Protein AF-A0A2W0A204-F1 (afdb_monomer_lite)

Foldseek 3Di:
DVVVVVVVVVVVVVVVVVCPPPVNVVVLVVLCVVDVDPVNSVVVNVVVVVVVVVCCCVVVVCVVVVD

Sequence (67 aa):
MIGLLTIVAIGFFLGMRHATDPDHVIAVSTIVSREHSVKRSALIGVAWGIGHTLTILAVGGAIVLFR

Secondary structure (DSSP, 8-state):
-HHHHHHHHHHHHHHHHHHTSHHHHHHHHHHHHH-S-HHHHHHHHHHHHHHHHHHIIIIIHHHHHH-

pLDDT: mean 94.45, std 6.5, range [59.66, 97.75]

Radius of gyration: 15.14 Å; chains: 1; bounding box: 38×26×41 Å

Structure (mmCIF, N/CA/C/O backbone):
data_AF-A0A2W0A204-F1
#
_entry.id   AF-A0A2W0A204-F1
#
loop_
_atom_site.group_PDB
_atom_site.id
_atom_site.type_symbol
_atom_site.label_atom_id
_atom_site.label_alt_id
_atom_site.label_comp_id
_atom_site.label_asym_id
_atom_site.label_entity_id
_atom_site.label_seq_id
_atom_site.pdbx_PDB_ins_code
_atom_site.Cartn_x
_atom_site.Cartn_y
_atom_site.Cartn_z
_atom_site.occupancy
_atom_site.B_iso_or_equiv
_atom_site.auth_seq_id
_atom_site.auth_comp_id
_atom_site.auth_asym_id
_atom_site.auth_atom_id
_atom_site.pdbx_PDB_model_num
ATOM 1 N N . MET A 1 1 ? 23.987 10.640 -6.123 1.00 62.72 1 MET A N 1
ATOM 2 C CA . MET A 1 1 ? 23.134 10.682 -4.909 1.00 62.72 1 MET A CA 1
ATOM 3 C C . MET A 1 1 ? 21.786 11.353 -5.162 1.00 62.72 1 MET A C 1
ATOM 5 O O . MET A 1 1 ? 20.782 10.730 -4.852 1.00 62.72 1 MET A O 1
ATOM 9 N N . ILE A 1 2 ? 21.739 12.544 -5.779 1.00 75.00 2 ILE A N 1
ATOM 10 C CA . ILE A 1 2 ? 20.477 13.259 -6.080 1.00 75.00 2 ILE A CA 1
ATOM 11 C C . ILE A 1 2 ? 19.507 12.399 -6.915 1.00 75.00 2 ILE A C 1
ATOM 13 O O . ILE A 1 2 ? 18.345 12.287 -6.558 1.00 75.00 2 ILE A O 1
ATOM 17 N N . GLY A 1 3 ? 19.989 11.701 -7.952 1.00 91.44 3 GLY A N 1
ATOM 18 C CA . GLY A 1 3 ? 19.126 10.885 -8.820 1.00 91.44 3 GLY A CA 1
ATOM 19 C C . GLY A 1 3 ? 18.367 9.757 -8.107 1.00 91.44 3 GLY A C 1
ATOM 20 O O . GLY A 1 3 ? 17.175 9.595 -8.338 1.00 91.44 3 GLY A O 1
ATOM 21 N N . LEU A 1 4 ? 19.017 9.014 -7.203 1.00 93.81 4 LEU A N 1
ATOM 22 C CA . LEU A 1 4 ? 18.356 7.933 -6.459 1.00 93.81 4 LEU A CA 1
ATOM 23 C C . LEU A 1 4 ? 17.282 8.481 -5.514 1.00 93.81 4 LEU A C 1
ATOM 25 O O . LEU A 1 4 ? 16.175 7.954 -5.477 1.00 93.81 4 LEU A O 1
ATOM 29 N N . LEU A 1 5 ? 17.596 9.560 -4.789 1.00 95.31 5 LEU A N 1
ATOM 30 C CA . LEU A 1 5 ? 16.632 10.232 -3.917 1.00 95.31 5 LEU A CA 1
ATOM 31 C C . LEU A 1 5 ? 15.423 10.736 -4.710 1.00 95.31 5 LEU A C 1
ATOM 33 O O . LEU A 1 5 ? 14.295 10.540 -4.272 1.00 95.31 5 LEU A O 1
ATOM 37 N N . THR A 1 6 ? 15.641 11.311 -5.895 1.00 95.44 6 THR A N 1
ATOM 38 C CA . THR A 1 6 ? 14.558 11.754 -6.780 1.00 95.44 6 THR A CA 1
ATOM 39 C C . THR A 1 6 ? 13.694 10.587 -7.255 1.00 95.44 6 THR A C 1
ATOM 41 O O . THR A 1 6 ? 12.472 10.686 -7.200 1.00 95.44 6 THR A O 1
ATOM 44 N N . ILE A 1 7 ? 14.295 9.469 -7.678 1.00 95.50 7 ILE A N 1
ATOM 45 C CA . ILE A 1 7 ? 13.554 8.274 -8.115 1.00 95.50 7 ILE A CA 1
ATOM 46 C C . ILE A 1 7 ? 12.692 7.728 -6.973 1.00 95.50 7 ILE A C 1
ATOM 48 O O . ILE A 1 7 ? 11.504 7.474 -7.169 1.00 95.50 7 ILE A O 1
ATOM 5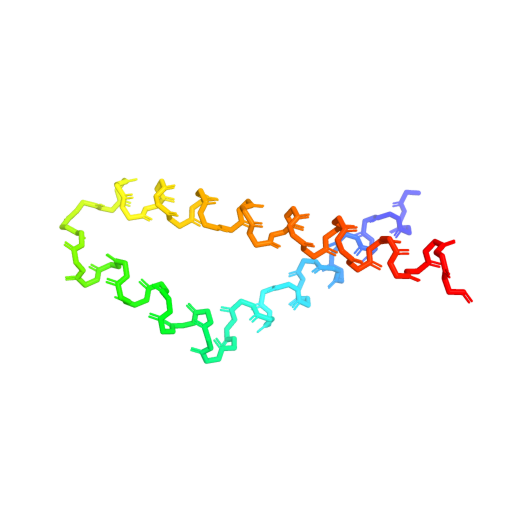2 N N . VAL A 1 8 ? 13.266 7.591 -5.775 1.00 95.69 8 VAL A N 1
ATOM 53 C CA . VAL A 1 8 ? 12.541 7.107 -4.594 1.00 95.69 8 VAL A CA 1
ATOM 54 C C . VAL A 1 8 ? 11.423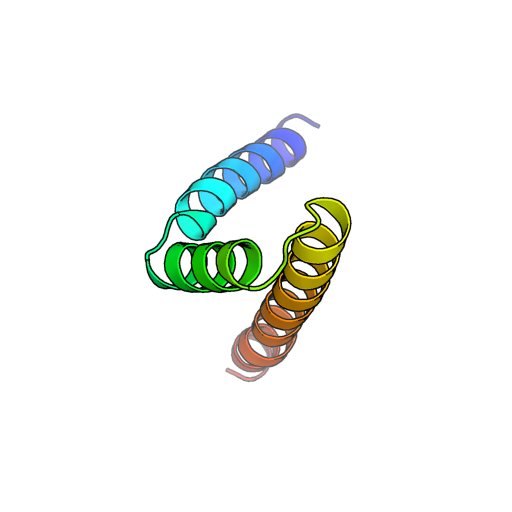 8.073 -4.209 1.00 95.69 8 VAL A C 1
ATOM 56 O O . VAL A 1 8 ? 10.309 7.628 -3.953 1.00 95.69 8 VAL A O 1
ATOM 59 N N . ALA A 1 9 ? 11.681 9.383 -4.214 1.00 96.31 9 ALA A N 1
ATOM 60 C CA . ALA A 1 9 ? 10.675 10.389 -3.890 1.00 96.31 9 ALA A CA 1
ATOM 61 C C . ALA A 1 9 ? 9.501 10.347 -4.877 1.00 96.31 9 ALA A C 1
ATOM 63 O O . ALA A 1 9 ? 8.350 10.247 -4.458 1.00 96.31 9 ALA A O 1
ATOM 64 N N . ILE A 1 10 ? 9.777 10.364 -6.184 1.00 96.81 10 ILE A N 1
ATOM 65 C CA . ILE A 1 10 ? 8.735 10.298 -7.217 1.00 96.81 10 ILE A CA 1
ATOM 66 C C . ILE A 1 10 ? 7.951 8.987 -7.102 1.00 96.81 10 ILE A C 1
ATOM 68 O O . ILE A 1 10 ? 6.721 9.015 -7.097 1.00 96.81 10 ILE A O 1
ATOM 72 N N . GLY A 1 11 ? 8.643 7.853 -6.959 1.00 94.62 11 GLY A N 1
ATOM 73 C CA . GLY A 1 11 ? 8.007 6.550 -6.773 1.00 94.62 11 GLY A CA 1
ATOM 74 C C . GLY A 1 11 ? 7.109 6.509 -5.536 1.00 94.62 11 GLY A C 1
ATOM 75 O O . GLY A 1 11 ? 5.994 6.000 -5.610 1.00 94.62 11 GLY A O 1
ATOM 76 N N . PHE A 1 12 ? 7.542 7.113 -4.428 1.00 95.06 12 PHE A N 1
ATOM 77 C CA . PHE A 1 12 ? 6.756 7.215 -3.202 1.00 95.06 12 PHE A CA 1
ATOM 78 C C . PHE A 1 12 ? 5.476 8.040 -3.398 1.00 95.06 12 PHE A C 1
ATOM 80 O O . PHE A 1 12 ? 4.393 7.565 -3.064 1.00 95.06 12 PHE A O 1
ATOM 87 N N . PHE A 1 13 ? 5.564 9.240 -3.983 1.00 97.25 13 PHE A N 1
ATOM 88 C CA . PHE A 1 13 ? 4.382 10.081 -4.218 1.00 97.25 13 PHE A CA 1
ATOM 89 C C . PHE A 1 13 ? 3.405 9.459 -5.223 1.00 97.25 13 PHE A C 1
ATOM 91 O O . PHE A 1 13 ? 2.192 9.519 -5.014 1.00 97.25 13 PHE A O 1
ATOM 98 N N . LEU A 1 14 ? 3.909 8.820 -6.282 1.00 96.50 14 LEU A N 1
ATOM 99 C CA . LEU A 1 14 ? 3.070 8.067 -7.216 1.00 96.50 14 LEU A CA 1
ATOM 100 C C . LEU A 1 14 ? 2.411 6.861 -6.540 1.00 96.50 14 LEU A C 1
ATOM 102 O O . LEU A 1 14 ? 1.228 6.615 -6.762 1.00 96.50 14 LEU A O 1
ATOM 106 N N . GLY A 1 15 ? 3.142 6.154 -5.676 1.00 93.94 15 GLY A N 1
ATOM 107 C CA . GLY A 1 15 ? 2.606 5.058 -4.874 1.00 93.94 15 GLY A CA 1
ATOM 108 C C . GLY A 1 15 ? 1.500 5.514 -3.923 1.00 93.94 15 GLY A C 1
ATOM 109 O O . GLY A 1 15 ? 0.461 4.867 -3.854 1.00 93.94 15 GLY A O 1
ATOM 110 N N . MET A 1 16 ? 1.666 6.660 -3.251 1.00 95.00 16 MET A N 1
ATOM 111 C CA . MET A 1 16 ? 0.616 7.233 -2.398 1.00 95.00 16 MET A CA 1
ATOM 112 C C . MET A 1 16 ? -0.644 7.576 -3.190 1.00 95.00 16 MET A C 1
ATOM 114 O O . MET A 1 16 ? -1.743 7.302 -2.723 1.00 95.00 16 MET A O 1
ATOM 118 N N . ARG A 1 17 ? -0.495 8.132 -4.399 1.00 95.94 17 ARG A N 1
ATOM 119 C CA . ARG A 1 17 ? -1.633 8.371 -5.293 1.00 95.94 17 ARG A CA 1
ATOM 120 C C . ARG A 1 17 ? -2.332 7.059 -5.654 1.00 95.94 17 ARG A C 1
ATOM 122 O O . ARG A 1 17 ? -3.547 6.983 -5.541 1.00 95.94 17 ARG A O 1
ATOM 129 N N . HIS A 1 18 ? -1.581 6.037 -6.051 1.00 94.31 18 HIS A N 1
ATOM 130 C CA . HIS A 1 18 ? -2.158 4.740 -6.405 1.00 94.31 18 HIS A CA 1
ATOM 131 C C . HIS A 1 18 ? -2.879 4.079 -5.221 1.00 94.31 18 HIS A C 1
ATOM 133 O O . HIS A 1 18 ? -3.975 3.560 -5.375 1.00 94.31 18 HIS A O 1
ATOM 139 N N . ALA A 1 19 ? -2.330 4.175 -4.008 1.00 92.94 19 ALA A N 1
ATOM 140 C CA . ALA A 1 19 ? -2.968 3.644 -2.802 1.00 92.94 19 ALA A CA 1
ATOM 141 C C . ALA A 1 19 ? -4.319 4.312 -2.469 1.00 92.94 19 ALA A C 1
ATOM 143 O O . ALA A 1 19 ? -5.080 3.782 -1.662 1.00 92.94 19 ALA A O 1
ATOM 144 N N . THR A 1 2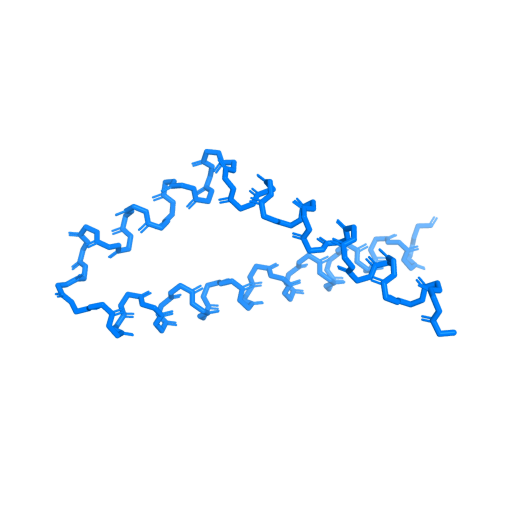0 ? -4.619 5.471 -3.068 1.00 95.56 20 THR A N 1
ATOM 145 C CA . THR A 1 20 ? -5.922 6.145 -2.945 1.00 95.56 20 THR A CA 1
ATOM 146 C C . THR A 1 20 ? -6.918 5.776 -4.045 1.00 95.56 20 THR A C 1
ATOM 148 O O . THR A 1 20 ? -8.029 6.308 -4.050 1.00 95.56 20 THR A O 1
ATOM 151 N N . ASP A 1 21 ? -6.563 4.863 -4.951 1.00 97.06 21 ASP A N 1
ATOM 152 C CA . ASP A 1 21 ? -7.495 4.358 -5.955 1.00 97.06 21 ASP A CA 1
ATOM 153 C C . ASP A 1 21 ? -8.645 3.559 -5.291 1.00 97.06 21 ASP A C 1
ATOM 155 O O . ASP A 1 21 ? -8.489 3.018 -4.185 1.00 97.06 21 ASP A O 1
ATOM 159 N N . PRO A 1 22 ? -9.842 3.504 -5.916 1.00 97.25 22 PRO A N 1
ATOM 160 C CA . PRO A 1 22 ? -11.044 2.969 -5.271 1.00 97.25 22 PRO A CA 1
ATOM 161 C C . PRO A 1 22 ? -10.923 1.523 -4.777 1.00 97.25 22 PRO A C 1
ATOM 163 O O . PRO A 1 22 ? -11.522 1.171 -3.764 1.00 97.25 22 PRO A O 1
ATOM 166 N N . ASP A 1 23 ? -10.156 0.684 -5.465 1.00 95.56 23 ASP A N 1
ATOM 167 C CA . ASP A 1 23 ? -9.906 -0.710 -5.096 1.00 95.56 23 ASP A CA 1
ATOM 168 C C . ASP A 1 23 ? -9.147 -0.828 -3.767 1.00 95.56 23 ASP A C 1
ATOM 170 O O . ASP A 1 23 ? -9.562 -1.582 -2.880 1.00 95.56 23 ASP A O 1
ATOM 174 N N . HIS A 1 24 ? -8.099 -0.023 -3.582 1.00 95.00 24 HIS A N 1
ATOM 175 C CA . HIS A 1 24 ? -7.341 0.037 -2.331 1.00 95.00 24 HIS A CA 1
ATOM 176 C C . HIS A 1 24 ? -8.181 0.629 -1.197 1.00 95.00 24 HIS A C 1
ATOM 178 O O . HIS A 1 24 ? -8.196 0.091 -0.086 1.00 95.00 24 HIS A O 1
ATOM 184 N N . VAL A 1 25 ? -8.950 1.686 -1.477 1.00 95.88 25 VAL A N 1
ATOM 185 C CA . VAL A 1 25 ? -9.853 2.305 -0.491 1.00 95.88 25 VAL A CA 1
ATOM 186 C C . VAL A 1 25 ? -10.915 1.310 -0.017 1.00 95.88 25 VAL A C 1
ATOM 188 O O . VAL A 1 25 ? -11.160 1.198 1.187 1.00 95.88 25 VAL A O 1
ATOM 191 N N . ILE A 1 26 ? -11.524 0.540 -0.924 1.00 96.88 26 ILE A N 1
ATOM 192 C CA . ILE A 1 26 ? -12.506 -0.498 -0.573 1.00 96.88 26 ILE A CA 1
ATOM 193 C C . ILE A 1 26 ? -11.846 -1.628 0.229 1.00 96.88 26 ILE A C 1
ATOM 195 O O . ILE A 1 26 ? -12.411 -2.076 1.230 1.00 96.88 26 ILE A O 1
ATOM 199 N N . ALA A 1 27 ? -10.644 -2.070 -0.151 1.00 95.75 27 ALA A N 1
ATOM 200 C CA . ALA A 1 27 ? -9.921 -3.113 0.575 1.00 95.75 27 ALA A CA 1
ATOM 201 C C . ALA A 1 27 ? -9.603 -2.688 2.018 1.00 95.75 27 ALA A C 1
ATOM 203 O O . ALA A 1 27 ? -9.952 -3.392 2.969 1.00 95.75 27 ALA A O 1
ATOM 204 N N . VAL A 1 28 ? -9.001 -1.508 2.198 1.00 95.00 28 VAL A N 1
ATOM 205 C CA . VAL A 1 28 ? -8.611 -0.998 3.520 1.00 95.00 28 VAL A CA 1
ATOM 206 C C . VAL A 1 28 ? -9.836 -0.680 4.372 1.00 95.00 28 VAL A C 1
ATOM 208 O O . VAL A 1 28 ? -9.864 -1.080 5.535 1.00 95.00 28 VAL A O 1
ATOM 211 N N . SER A 1 29 ? -10.864 -0.031 3.809 1.00 95.75 29 SER A N 1
ATOM 212 C CA . SER A 1 29 ? -12.118 0.243 4.531 1.00 95.75 29 SER A CA 1
ATOM 213 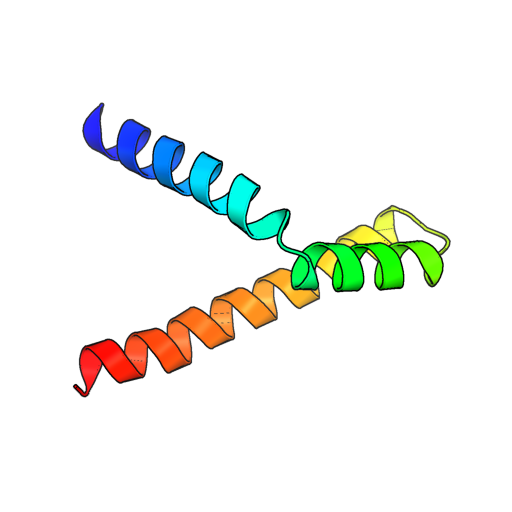C C . SER A 1 29 ? -12.786 -1.049 5.008 1.00 95.75 29 SER A C 1
ATOM 215 O O . SER A 1 29 ? -13.173 -1.144 6.169 1.00 95.75 29 SER A O 1
ATOM 217 N N . THR A 1 30 ? -12.811 -2.094 4.178 1.00 96.19 30 THR A N 1
ATOM 218 C CA . THR A 1 30 ? -13.333 -3.411 4.572 1.00 96.19 30 THR A CA 1
ATOM 219 C C . THR A 1 30 ? -12.533 -4.028 5.721 1.00 96.19 30 THR A C 1
ATOM 221 O O . THR A 1 30 ? -13.128 -4.560 6.661 1.00 96.19 30 THR A O 1
ATOM 224 N N . ILE A 1 31 ? -11.197 -3.951 5.679 1.00 96.06 31 ILE A N 1
ATOM 225 C CA . ILE A 1 31 ? -10.326 -4.475 6.742 1.00 96.06 31 ILE A CA 1
ATOM 226 C C . ILE A 1 31 ? -10.600 -3.742 8.060 1.00 96.06 31 ILE A C 1
ATOM 228 O O . ILE A 1 31 ? -10.875 -4.387 9.070 1.00 96.06 31 ILE A O 1
ATOM 232 N N . VAL A 1 32 ? -10.571 -2.405 8.062 1.00 96.44 32 VAL A N 1
ATOM 233 C CA . VAL A 1 32 ? -10.764 -1.616 9.293 1.00 96.44 32 VAL A CA 1
ATOM 234 C C . VAL A 1 32 ? -12.199 -1.673 9.818 1.00 96.44 32 VAL A C 1
ATOM 236 O O . VAL A 1 32 ? -12.400 -1.534 11.018 1.00 96.44 32 VAL A O 1
ATOM 239 N N . SER A 1 33 ? -13.197 -1.911 8.960 1.00 96.69 33 SER A N 1
ATOM 240 C CA . SER A 1 33 ? -14.582 -2.120 9.396 1.00 96.69 33 SER A CA 1
ATOM 241 C C . SER A 1 33 ? -14.821 -3.499 10.012 1.00 96.69 33 SER A C 1
ATOM 243 O O . SER A 1 33 ? -15.744 -3.644 10.809 1.00 96.69 33 SER A O 1
ATOM 245 N N . ARG A 1 34 ? -14.027 -4.519 9.656 1.00 96.25 34 ARG A N 1
ATOM 246 C CA . ARG A 1 34 ? -14.155 -5.877 10.217 1.00 96.25 34 ARG A CA 1
ATOM 247 C C . ARG A 1 34 ? -13.270 -6.126 11.434 1.00 96.25 34 ARG A C 1
ATOM 249 O O . ARG A 1 34 ? -13.592 -6.987 12.246 1.00 96.25 34 ARG A O 1
ATOM 256 N N . GLU A 1 35 ? -12.164 -5.404 11.556 1.00 96.19 35 GLU A N 1
ATOM 257 C CA . GLU A 1 35 ? -11.177 -5.605 12.613 1.00 96.19 35 GLU A CA 1
ATOM 258 C C . GLU A 1 35 ? -11.192 -4.442 13.607 1.00 96.19 35 GLU A C 1
ATOM 260 O O . GLU A 1 35 ? -10.856 -3.307 13.279 1.00 96.19 35 GLU A O 1
ATOM 265 N N . HIS A 1 36 ? -11.524 -4.736 14.866 1.00 90.50 36 HIS A N 1
ATOM 266 C CA . HIS A 1 36 ? -11.627 -3.728 15.930 1.00 90.50 36 HIS A CA 1
ATOM 267 C C . HIS A 1 36 ? -10.268 -3.235 16.459 1.00 90.50 36 HIS A C 1
ATOM 269 O O . HIS A 1 36 ? -10.209 -2.280 17.232 1.00 90.50 36 HIS A O 1
ATOM 275 N N . SER A 1 37 ? -9.164 -3.889 16.083 1.00 96.44 37 SER A N 1
ATOM 276 C CA . SER A 1 37 ? -7.818 -3.553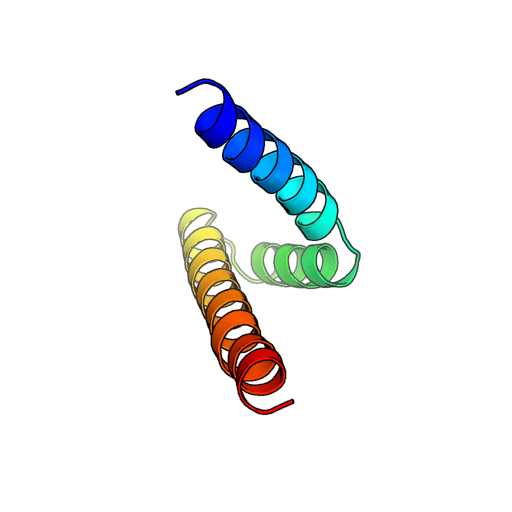 16.552 1.00 96.44 37 SER A CA 1
ATOM 277 C C . SER A 1 37 ? -6.984 -2.956 15.430 1.00 96.44 37 SER A C 1
ATOM 279 O O . SER A 1 37 ? -6.638 -3.657 14.483 1.00 96.44 37 SER A O 1
ATOM 281 N N . VAL A 1 38 ? -6.541 -1.707 15.605 1.00 94.69 38 VAL A N 1
ATOM 282 C CA . VAL A 1 38 ? -5.651 -1.006 14.659 1.00 94.69 38 VAL A CA 1
ATOM 283 C C . VAL A 1 38 ? -4.412 -1.837 14.321 1.00 94.69 38 VAL A C 1
ATOM 285 O O . VAL A 1 38 ? -4.018 -1.919 13.161 1.00 94.69 38 VAL A O 1
ATOM 288 N N . LYS A 1 39 ? -3.819 -2.512 15.315 1.00 96.94 39 LYS A N 1
ATOM 289 C CA . LYS A 1 39 ? -2.648 -3.375 15.104 1.00 96.94 39 LYS A CA 1
ATOM 290 C C . LYS A 1 39 ? -2.970 -4.549 14.178 1.00 96.94 39 LYS A C 1
ATOM 292 O O . LYS A 1 39 ? -2.164 -4.886 13.316 1.00 96.94 39 LYS A O 1
ATOM 297 N N . ARG A 1 40 ? -4.134 -5.176 14.357 1.00 96.12 40 ARG A N 1
ATOM 298 C CA . ARG A 1 40 ? -4.562 -6.322 13.548 1.00 96.12 40 ARG A CA 1
ATOM 299 C C . ARG A 1 40 ? -4.925 -5.889 12.130 1.00 96.12 40 ARG A C 1
ATOM 301 O O . ARG A 1 40 ? -4.452 -6.511 11.184 1.00 96.12 40 ARG A O 1
ATOM 308 N N . SER A 1 41 ? -5.635 -4.773 11.986 1.00 96.69 41 SER A N 1
ATOM 309 C CA . SER A 1 41 ? -5.933 -4.157 10.690 1.00 96.69 41 SER A CA 1
ATOM 310 C C . SER A 1 41 ? -4.656 -3.791 9.931 1.00 96.69 41 SER A C 1
ATOM 312 O O . SER A 1 41 ? -4.544 -4.088 8.745 1.00 96.69 41 SER A O 1
ATOM 314 N N . ALA A 1 42 ? -3.655 -3.225 10.616 1.00 95.88 42 ALA A N 1
ATOM 315 C CA . ALA A 1 42 ? -2.359 -2.907 10.022 1.00 95.88 42 ALA A CA 1
ATOM 316 C C . ALA A 1 42 ? -1.602 -4.166 9.570 1.00 95.88 42 ALA A C 1
ATOM 318 O O . ALA A 1 42 ? -1.079 -4.192 8.462 1.00 95.88 42 ALA A O 1
ATOM 319 N N . LEU A 1 43 ? -1.576 -5.227 10.385 1.00 97.75 43 LEU A N 1
ATOM 320 C CA . LEU A 1 43 ? -0.936 -6.496 10.014 1.00 97.75 43 LEU A CA 1
ATOM 321 C C . LEU A 1 43 ? -1.592 -7.135 8.785 1.00 97.75 43 LEU A C 1
ATOM 323 O O . LEU A 1 43 ? -0.886 -7.586 7.885 1.00 97.75 43 LEU A O 1
ATOM 327 N N . ILE A 1 44 ? -2.926 -7.143 8.725 1.00 97.06 44 ILE A N 1
ATOM 328 C CA . ILE A 1 44 ? -3.673 -7.661 7.572 1.00 97.06 44 ILE A CA 1
ATOM 329 C C . ILE A 1 44 ? -3.406 -6.798 6.335 1.00 97.06 44 ILE A C 1
ATOM 331 O O . ILE A 1 44 ? -3.121 -7.340 5.269 1.00 97.06 44 ILE A O 1
ATOM 335 N N . GLY A 1 45 ? -3.423 -5.470 6.482 1.00 95.75 45 GLY A N 1
ATOM 336 C CA . GLY A 1 45 ? -3.089 -4.539 5.405 1.00 95.75 45 GLY A CA 1
ATOM 337 C C . GLY A 1 45 ? -1.671 -4.744 4.863 1.00 95.75 45 GLY A C 1
ATOM 338 O O . GLY A 1 45 ? -1.483 -4.784 3.651 1.00 95.75 45 GLY A O 1
ATOM 339 N N . VAL A 1 46 ? -0.682 -4.957 5.739 1.00 95.62 46 VAL A N 1
ATOM 340 C CA . VAL A 1 46 ? 0.703 -5.264 5.344 1.00 95.62 46 VAL A CA 1
ATOM 341 C C . VAL A 1 46 ? 0.782 -6.599 4.608 1.00 95.62 46 VAL A C 1
ATOM 343 O O . VAL A 1 46 ? 1.377 -6.661 3.536 1.00 95.62 46 VAL A O 1
ATOM 346 N N . ALA A 1 47 ? 0.170 -7.660 5.143 1.00 97.00 47 ALA A N 1
ATOM 347 C CA . ALA A 1 47 ? 0.172 -8.974 4.501 1.00 97.00 47 ALA A CA 1
ATOM 348 C C . ALA A 1 47 ? -0.454 -8.921 3.098 1.00 97.00 47 ALA A C 1
ATOM 350 O O . ALA A 1 47 ? 0.103 -9.463 2.142 1.00 97.00 47 ALA A O 1
ATOM 351 N N . TRP A 1 48 ? -1.574 -8.211 2.965 1.00 96.25 48 TRP A N 1
ATOM 352 C CA . TRP A 1 48 ? -2.231 -7.981 1.685 1.00 96.25 48 TRP A CA 1
ATOM 353 C C . TRP A 1 48 ? -1.362 -7.162 0.718 1.00 96.25 48 TRP A C 1
ATOM 355 O O . TRP A 1 48 ? -1.164 -7.581 -0.422 1.00 96.25 48 TRP A O 1
ATOM 365 N N . GLY A 1 49 ? -0.776 -6.049 1.172 1.00 94.75 49 GLY A N 1
ATOM 366 C CA . GLY A 1 49 ? 0.076 -5.190 0.344 1.00 94.75 49 GLY A CA 1
ATOM 367 C C . GLY A 1 49 ? 1.346 -5.893 -0.150 1.00 94.75 49 GLY A C 1
ATOM 368 O O . GLY A 1 49 ? 1.744 -5.720 -1.306 1.00 94.75 49 GLY A O 1
ATOM 369 N N . ILE A 1 50 ? 1.947 -6.749 0.687 1.00 96.56 50 ILE A N 1
ATOM 370 C CA . ILE A 1 50 ? 3.066 -7.617 0.294 1.00 96.56 50 ILE A CA 1
ATOM 371 C C . ILE A 1 50 ? 2.618 -8.586 -0.803 1.00 96.56 50 ILE A C 1
ATOM 373 O O . ILE A 1 50 ? 3.272 -8.665 -1.842 1.00 96.56 50 ILE A O 1
ATOM 377 N N . GLY A 1 51 ? 1.498 -9.291 -0.612 1.00 97.06 51 GLY A N 1
ATOM 378 C CA . GLY A 1 51 ? 0.976 -10.235 -1.605 1.00 97.06 51 GLY A CA 1
ATOM 379 C C . GLY A 1 51 ? 0.660 -9.572 -2.950 1.00 97.06 51 GLY A C 1
ATOM 380 O O . GLY A 1 51 ? 1.034 -10.091 -4.005 1.00 97.06 51 GLY A O 1
ATOM 381 N N . HIS A 1 52 ? 0.040 -8.392 -2.917 1.00 95.25 52 HIS A N 1
ATOM 382 C CA . HIS A 1 52 ? -0.249 -7.589 -4.103 1.00 95.25 52 HIS A CA 1
ATOM 383 C C . HIS A 1 52 ? 1.035 -7.207 -4.856 1.00 95.25 52 HIS A C 1
AT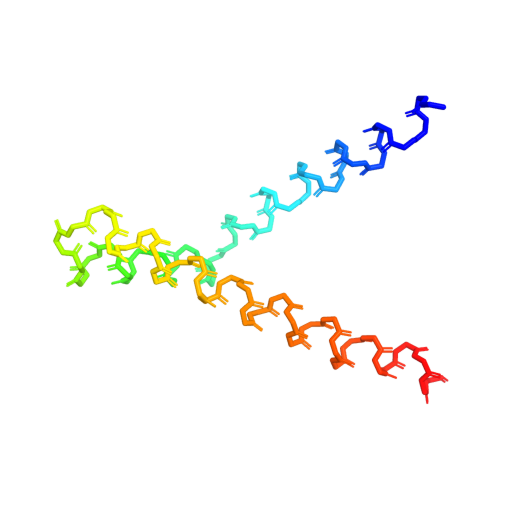OM 385 O O . HIS A 1 52 ? 1.166 -7.487 -6.049 1.00 95.25 52 HIS A O 1
ATOM 391 N N . THR A 1 53 ? 2.025 -6.659 -4.143 1.00 94.06 53 THR A N 1
ATOM 392 C CA . THR A 1 53 ? 3.311 -6.253 -4.731 1.00 94.06 53 THR A CA 1
ATOM 393 C C . THR A 1 53 ? 4.063 -7.439 -5.329 1.00 94.06 53 THR A C 1
ATOM 395 O O . THR A 1 53 ? 4.546 -7.359 -6.457 1.00 94.06 53 THR A O 1
ATOM 398 N N . LEU A 1 54 ? 4.135 -8.560 -4.604 1.00 97.56 54 LEU A N 1
ATOM 399 C CA . LEU A 1 54 ? 4.784 -9.780 -5.086 1.00 97.56 54 LEU A CA 1
ATOM 400 C C . LEU A 1 54 ? 4.127 -10.305 -6.362 1.00 97.56 54 LEU A C 1
ATOM 402 O O . LEU A 1 54 ? 4.832 -10.704 -7.284 1.00 97.56 54 LEU A O 1
ATOM 406 N N . THR A 1 55 ? 2.797 -10.265 -6.443 1.00 96.75 55 THR A N 1
ATOM 407 C CA . THR A 1 55 ? 2.061 -10.719 -7.631 1.00 96.75 55 THR A CA 1
ATOM 408 C C . THR A 1 55 ? 2.375 -9.844 -8.844 1.00 96.75 55 THR A C 1
ATOM 410 O O . THR A 1 55 ? 2.676 -10.371 -9.914 1.00 96.75 55 THR A O 1
ATOM 413 N N . ILE A 1 56 ? 2.370 -8.517 -8.679 1.00 94.75 56 ILE A N 1
ATOM 414 C CA . ILE A 1 56 ? 2.712 -7.574 -9.754 1.00 94.75 56 ILE A CA 1
ATOM 415 C C . ILE A 1 56 ? 4.156 -7.770 -10.211 1.00 94.75 56 ILE A C 1
ATOM 417 O O . ILE A 1 56 ? 4.410 -7.848 -11.410 1.00 94.75 56 ILE A O 1
ATOM 421 N N . LEU A 1 57 ? 5.101 -7.877 -9.275 1.00 95.88 57 LEU A N 1
ATOM 422 C CA . LEU A 1 57 ? 6.510 -8.079 -9.608 1.00 95.88 57 LEU A CA 1
ATOM 423 C C . LEU A 1 57 ? 6.739 -9.414 -10.316 1.00 95.88 57 LEU A C 1
ATOM 425 O O . LEU A 1 57 ? 7.453 -9.452 -11.312 1.00 95.88 57 LEU A O 1
ATOM 429 N N . ALA A 1 58 ? 6.124 -10.495 -9.835 1.00 97.50 58 ALA A N 1
ATOM 430 C CA . ALA A 1 58 ? 6.289 -11.817 -10.422 1.00 97.50 58 ALA A CA 1
ATOM 431 C C . ALA A 1 58 ? 5.653 -11.898 -11.815 1.00 97.50 58 ALA A C 1
ATOM 433 O O . ALA A 1 58 ? 6.337 -12.216 -12.784 1.00 97.50 58 ALA A O 1
ATOM 434 N N . VAL A 1 59 ? 4.359 -11.589 -11.936 1.00 97.75 59 VAL A N 1
ATOM 435 C CA . VAL A 1 59 ? 3.619 -11.736 -13.198 1.00 97.75 59 VAL A CA 1
ATOM 436 C C . VAL A 1 59 ? 3.981 -10.624 -14.177 1.00 97.75 59 VAL A C 1
ATOM 438 O O . VAL A 1 59 ? 4.294 -10.899 -15.330 1.00 97.75 59 VAL A O 1
ATOM 441 N N . GLY A 1 60 ? 3.983 -9.369 -13.728 1.00 96.06 60 GLY A N 1
ATOM 442 C CA . GLY A 1 60 ? 4.362 -8.227 -14.559 1.00 96.06 60 GLY A CA 1
ATOM 443 C C . GLY A 1 60 ? 5.828 -8.285 -14.976 1.00 96.06 60 GLY A C 1
ATOM 444 O O . GLY A 1 60 ? 6.140 -8.049 -16.141 1.00 96.06 60 GLY A O 1
ATOM 445 N N . GLY A 1 61 ? 6.719 -8.677 -14.060 1.00 96.75 61 GLY A N 1
ATOM 446 C CA . GLY A 1 61 ? 8.127 -8.912 -14.371 1.00 96.75 61 GLY A CA 1
ATOM 447 C C . GLY A 1 61 ? 8.313 -10.046 -15.374 1.00 96.75 61 GLY A C 1
ATOM 448 O O . GLY A 1 61 ? 9.030 -9.862 -16.350 1.00 96.75 61 GLY A O 1
ATOM 449 N N . ALA A 1 62 ? 7.619 -11.176 -15.199 1.00 97.12 62 ALA A N 1
ATOM 450 C CA . ALA A 1 62 ? 7.641 -12.268 -16.170 1.00 97.12 62 ALA A CA 1
ATOM 451 C C . ALA A 1 62 ? 7.154 -11.807 -17.552 1.00 97.12 62 ALA A C 1
ATOM 453 O O . ALA A 1 62 ? 7.814 -12.089 -18.545 1.00 97.12 62 ALA A O 1
ATOM 454 N N . ILE A 1 63 ? 6.058 -11.045 -17.629 1.00 97.12 63 ILE A N 1
ATOM 455 C CA . ILE A 1 63 ? 5.591 -10.475 -18.900 1.00 97.12 63 ILE A CA 1
ATOM 456 C C . ILE A 1 63 ? 6.677 -9.601 -19.523 1.00 97.12 63 ILE A C 1
ATOM 458 O O . ILE A 1 63 ? 6.937 -9.745 -20.702 1.00 97.12 63 ILE A O 1
ATOM 462 N N . VAL A 1 64 ? 7.334 -8.716 -18.771 1.00 96.38 64 VAL A N 1
ATOM 463 C CA . VAL A 1 64 ? 8.414 -7.873 -19.319 1.00 96.38 64 VAL A CA 1
ATOM 464 C C . VAL A 1 64 ? 9.623 -8.701 -19.769 1.00 96.38 64 VAL A C 1
ATOM 466 O O . VAL A 1 64 ? 10.261 -8.343 -20.751 1.00 96.38 64 VAL A O 1
ATOM 469 N N . LEU A 1 65 ? 9.941 -9.791 -19.067 1.00 96.50 65 LEU A N 1
ATOM 470 C CA . LEU A 1 65 ? 11.103 -10.635 -19.350 1.00 96.50 65 LEU A CA 1
ATOM 471 C C . LEU A 1 65 ? 10.893 -11.571 -20.553 1.00 96.50 65 LEU A C 1
ATOM 473 O O . LEU A 1 65 ? 11.853 -11.898 -21.245 1.00 96.50 65 LEU A O 1
ATOM 477 N N . PHE A 1 66 ? 9.658 -12.039 -20.758 1.00 92.75 66 PHE A N 1
ATOM 478 C CA . PHE A 1 66 ? 9.286 -13.031 -21.777 1.00 92.75 66 PHE A CA 1
ATOM 479 C C . PHE A 1 66 ? 8.476 -12.446 -22.946 1.00 92.75 66 PHE A C 1
ATOM 481 O O . PHE A 1 66 ? 7.991 -13.203 -23.789 1.00 92.75 66 PHE A O 1
ATOM 488 N N . ARG A 1 67 ? 8.300 -11.126 -22.985 1.00 59.66 67 ARG A N 1
ATOM 489 C CA . ARG A 1 67 ? 7.719 -10.382 -24.108 1.00 59.66 67 ARG A CA 1
ATOM 490 C C . ARG A 1 67 ? 8.804 -9.925 -25.069 1.00 59.66 67 ARG A C 1
ATOM 492 O O . ARG A 1 67 ? 8.471 -9.832 -26.269 1.00 59.66 67 ARG A O 1
#